Protein AF-A0AAD4TGP7-F1 (afdb_monomer_lite)

Organism: NCBI:txid357466

Radius of gyration: 28.0 Å; chains: 1; bounding box: 56×30×88 Å

Foldseek 3Di:
DDDDDDPPPPPPDCVVVVVVVVVVVVVVVVVVVVVVVVVVVVLLVLQLVLLVPDPPQDPVLSVVSSVVCVPVVVSVVLSVDDDVRNVCVSCVVVVVNVVD

Secondary structure (DSSP, 8-state):
-------------HHHHHHHHHHHHHHHHHHHHHHHHHHHHHHHHHHHHHHHTSTT--HHHHHHHHHHHTSHHHHHHHHH--THHHHHHHHHHTT-TT--

Sequence (100 aa):
SSSRSFRKTKKSTGEGMAEAIHLMESAVNNIANEKEENRNSSLEKNVVVALEEIPELDDFMFMQGLELLEDEKKAKIFIALSGDRRRHWLLSKLNFSDYY

pLDDT: mean 82.97, std 15.23, range [38.72, 96.88]

Structure (mmCIF, N/CA/C/O backbone):
data_AF-A0AAD4TGP7-F1
#
_entry.id   AF-A0AAD4TGP7-F1
#
loop_
_atom_site.group_PDB
_atom_site.id
_atom_site.type_symbol
_atom_site.label_atom_id
_atom_site.label_alt_id
_atom_site.label_comp_id
_atom_site.label_asym_id
_atom_site.label_entity_id
_atom_site.label_seq_id
_atom_site.pdbx_PDB_ins_code
_atom_site.Cartn_x
_atom_site.Cartn_y
_atom_site.Cartn_z
_atom_site.occupancy
_atom_site.B_iso_or_equiv
_atom_site.auth_seq_id
_atom_site.auth_comp_id
_atom_site.auth_asym_id
_atom_site.auth_atom_id
_atom_site.pdbx_PDB_model_num
ATOM 1 N N . SER A 1 1 ? -43.107 -18.531 69.987 1.00 38.72 1 SER A N 1
ATOM 2 C CA . SER A 1 1 ? -42.285 -18.634 68.766 1.00 38.72 1 SER A CA 1
ATOM 3 C C . SER A 1 1 ? -4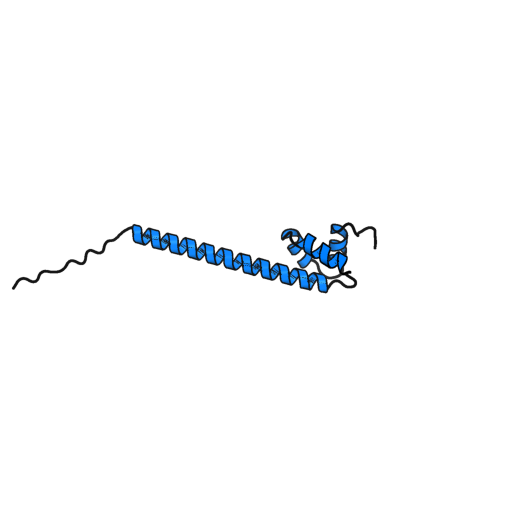2.516 -17.409 67.904 1.00 38.72 1 SER A C 1
ATOM 5 O O . SER A 1 1 ? -43.647 -17.200 67.499 1.00 38.72 1 SER A O 1
ATOM 7 N N . SER A 1 2 ? -41.508 -16.561 67.683 1.00 38.94 2 SER A N 1
ATOM 8 C CA . SER A 1 2 ? -41.635 -15.412 66.774 1.00 38.94 2 SER A CA 1
ATOM 9 C C . SER A 1 2 ? -40.450 -15.399 65.815 1.00 38.94 2 SER A C 1
ATOM 11 O O . SER A 1 2 ? -39.299 -15.211 66.209 1.00 38.94 2 SER A O 1
ATOM 13 N N . SER A 1 3 ? -40.753 -15.711 64.561 1.00 49.31 3 SER A N 1
ATOM 14 C CA . SER A 1 3 ? -39.842 -15.813 63.428 1.00 49.31 3 SER A CA 1
ATOM 15 C C . SER A 1 3 ? -39.369 -14.426 62.994 1.00 49.31 3 SER A C 1
ATOM 17 O O . SER A 1 3 ? -40.148 -13.623 62.479 1.00 49.31 3 SER A O 1
ATOM 19 N N . ARG A 1 4 ? -38.073 -14.144 63.176 1.00 49.66 4 ARG A N 1
ATOM 20 C CA . ARG A 1 4 ? -37.420 -12.949 62.626 1.00 49.66 4 ARG A CA 1
ATOM 21 C C . ARG A 1 4 ? -37.209 -13.146 61.126 1.00 49.66 4 ARG A C 1
ATOM 23 O O . ARG A 1 4 ? -36.348 -13.915 60.710 1.00 49.66 4 ARG A O 1
ATOM 30 N N . SER A 1 5 ? -37.999 -12.448 60.316 1.00 56.47 5 SER A N 1
ATOM 31 C CA . SER A 1 5 ? -37.778 -12.361 58.872 1.00 56.47 5 SER A CA 1
ATOM 32 C C . SER A 1 5 ? -36.539 -11.494 58.615 1.00 56.47 5 SER A C 1
ATOM 34 O O . SER A 1 5 ? -36.562 -10.286 58.869 1.00 56.47 5 SER A O 1
ATOM 36 N N . PHE A 1 6 ? -35.472 -12.093 58.089 1.00 55.38 6 PHE A N 1
ATOM 37 C CA . PHE A 1 6 ? -34.341 -11.361 57.529 1.00 55.38 6 PHE A CA 1
ATOM 38 C C . PHE A 1 6 ? -34.799 -10.662 56.246 1.00 55.38 6 PHE A C 1
ATOM 40 O O . PHE A 1 6 ? -34.902 -11.278 55.185 1.00 55.38 6 PHE A O 1
ATOM 47 N N . ARG A 1 7 ? -35.099 -9.362 56.334 1.00 56.34 7 ARG A N 1
ATOM 48 C CA . ARG A 1 7 ? -35.293 -8.533 55.142 1.00 56.34 7 ARG A CA 1
ATOM 49 C C . ARG A 1 7 ? -33.939 -8.408 54.446 1.00 56.34 7 ARG A C 1
ATOM 51 O O . ARG A 1 7 ? -33.076 -7.674 54.914 1.00 56.34 7 ARG A O 1
ATOM 58 N N . LYS A 1 8 ? -33.744 -9.131 53.338 1.00 56.69 8 LYS A N 1
ATOM 59 C CA . LYS A 1 8 ? -32.631 -8.868 52.419 1.00 56.69 8 LYS A CA 1
ATOM 60 C C . LYS A 1 8 ? -32.867 -7.503 51.776 1.00 56.69 8 LYS A C 1
ATOM 62 O O . LYS A 1 8 ? -33.699 -7.364 50.883 1.00 56.69 8 LYS A O 1
ATOM 67 N N . THR A 1 9 ? -32.157 -6.490 52.253 1.00 52.84 9 THR A N 1
ATOM 68 C CA . THR A 1 9 ? -32.064 -5.186 51.603 1.00 52.84 9 THR A CA 1
ATOM 69 C C . THR A 1 9 ? -31.360 -5.367 50.260 1.00 52.84 9 THR A C 1
ATOM 71 O O . THR A 1 9 ? -30.150 -5.564 50.190 1.00 52.84 9 THR A O 1
ATOM 74 N N . LYS A 1 10 ? -32.129 -5.324 49.167 1.00 61.03 10 LYS A N 1
ATOM 75 C CA . LYS A 1 10 ? -31.576 -5.094 47.830 1.00 61.03 10 LYS A CA 1
ATOM 76 C C . LYS A 1 10 ? -31.034 -3.666 47.821 1.00 61.03 10 LYS A C 1
ATOM 78 O O . LYS A 1 10 ? -31.806 -2.716 47.723 1.00 61.03 10 LYS A O 1
ATOM 83 N N . LYS A 1 11 ? -29.719 -3.516 47.990 1.00 57.22 11 LYS A N 1
ATOM 84 C CA . LYS A 1 11 ? -29.016 -2.247 47.786 1.00 57.22 11 LYS A CA 1
ATOM 85 C C . LYS A 1 11 ? -29.101 -1.934 46.286 1.00 57.22 11 LYS A C 1
ATOM 87 O O . LYS A 1 11 ? -28.321 -2.439 45.487 1.00 57.22 11 LYS A O 1
ATOM 92 N N . SER A 1 12 ? -30.147 -1.210 45.897 1.00 66.50 12 SER A N 1
ATOM 93 C CA . SER A 1 12 ? -30.350 -0.682 44.547 1.00 66.50 12 SER A CA 1
ATOM 94 C C . SER A 1 12 ? -29.385 0.485 44.356 1.00 66.50 12 SER A C 1
ATOM 96 O O . SER A 1 12 ? -29.767 1.643 44.503 1.00 66.50 12 SER A O 1
ATOM 98 N N . THR A 1 13 ? -28.108 0.186 44.152 1.00 58.44 13 THR A N 1
ATOM 99 C CA . THR A 1 13 ? -27.067 1.214 44.098 1.00 58.44 13 THR A CA 1
ATOM 100 C C . THR A 1 13 ? -26.834 1.594 42.642 1.00 58.44 13 THR A C 1
ATOM 102 O O . THR A 1 13 ? -26.410 0.747 41.860 1.00 58.44 13 THR A O 1
ATOM 105 N N . GLY A 1 14 ? -27.084 2.858 42.277 1.00 62.06 14 GLY A N 1
ATOM 106 C CA . GLY A 1 14 ? -26.728 3.416 40.960 1.00 62.06 14 GLY A CA 1
ATOM 107 C C . GLY A 1 14 ? -25.244 3.241 40.601 1.00 62.06 14 GLY A C 1
ATOM 108 O O . GLY A 1 14 ? -24.887 3.258 39.434 1.00 62.06 14 GLY A O 1
ATOM 109 N N . GLU A 1 15 ? -24.410 2.957 41.597 1.00 69.69 15 GLU A N 1
ATOM 110 C CA . GLU A 1 15 ? -23.018 2.507 41.492 1.00 69.69 15 GLU A CA 1
ATOM 111 C C . GLU A 1 15 ? -22.866 1.239 40.624 1.00 69.69 15 GLU A C 1
ATOM 113 O O . GLU A 1 15 ? -22.029 1.203 39.731 1.00 69.69 15 GLU A O 1
ATOM 118 N N . GLY A 1 16 ? -23.754 0.245 40.775 1.00 77.38 16 GLY A N 1
ATOM 119 C CA . GLY A 1 16 ? -23.745 -0.953 39.923 1.00 77.38 16 GLY A CA 1
ATOM 120 C C . GLY A 1 16 ? -24.238 -0.691 38.496 1.00 77.38 16 GLY A C 1
ATOM 121 O O . GLY A 1 16 ? -23.844 -1.388 37.565 1.00 77.38 16 GLY A O 1
ATOM 122 N N . MET A 1 17 ? -25.079 0.332 38.300 1.00 80.31 17 MET A N 1
ATOM 123 C CA . MET A 1 17 ? -25.462 0.781 36.955 1.00 80.31 17 MET A CA 1
ATOM 124 C C . MET A 1 17 ? -24.314 1.540 36.278 1.00 80.31 17 MET A C 1
ATOM 126 O O . MET A 1 17 ? -24.096 1.351 35.087 1.00 80.31 17 MET A O 1
ATOM 130 N N . ALA A 1 18 ? -23.559 2.348 37.026 1.00 85.12 18 ALA A N 1
ATOM 131 C CA . ALA A 1 18 ? -22.382 3.049 36.519 1.00 85.12 18 ALA A CA 1
ATOM 132 C C . ALA A 1 18 ? -21.265 2.071 36.114 1.00 85.12 18 ALA A C 1
ATOM 134 O O . ALA A 1 18 ? -20.696 2.214 35.035 1.00 85.12 18 ALA A O 1
ATOM 135 N N . GLU A 1 19 ? -21.012 1.029 36.914 1.00 85.06 19 GLU A N 1
ATOM 136 C CA . GLU A 1 19 ? -20.084 -0.046 36.535 1.00 85.06 19 GLU A CA 1
ATOM 137 C C . GLU A 1 19 ? -20.530 -0.771 35.261 1.00 85.06 19 GLU A C 1
ATOM 139 O O . GLU A 1 19 ? -19.717 -1.003 34.369 1.00 85.06 19 GLU A O 1
ATOM 144 N N . ALA A 1 20 ? -21.823 -1.088 35.132 1.00 87.00 20 ALA A N 1
ATOM 145 C CA . ALA A 1 20 ? -22.345 -1.721 33.924 1.00 87.00 20 ALA A CA 1
ATOM 146 C C . ALA A 1 20 ? -22.169 -0.832 32.677 1.00 87.00 20 ALA A C 1
ATOM 148 O O . ALA A 1 20 ? -21.792 -1.340 31.622 1.00 87.00 20 ALA A O 1
ATOM 149 N N . ILE A 1 21 ? -22.388 0.483 32.798 1.00 87.50 21 ILE A N 1
ATOM 150 C CA . ILE A 1 21 ? -22.166 1.446 31.708 1.00 87.50 21 ILE A CA 1
ATOM 151 C C . ILE A 1 21 ? -20.684 1.492 31.323 1.00 87.50 21 ILE A C 1
ATOM 153 O O . ILE A 1 21 ? -20.370 1.348 30.145 1.00 87.50 21 ILE A O 1
ATOM 157 N N . HIS A 1 22 ? -19.768 1.596 32.288 1.00 89.31 22 HIS A N 1
ATOM 158 C CA . HIS A 1 22 ? -18.330 1.610 32.004 1.00 89.31 22 HIS A CA 1
ATOM 159 C C . HIS A 1 22 ? -17.825 0.306 31.377 1.00 89.31 22 HIS A C 1
ATOM 161 O O . HIS A 1 22 ? -16.984 0.335 30.478 1.00 89.31 22 HIS A O 1
ATOM 167 N N . LEU A 1 23 ? -18.355 -0.846 31.797 1.00 89.44 23 LEU A N 1
ATOM 168 C CA . LEU A 1 23 ? -18.044 -2.129 31.162 1.00 89.44 23 LEU A CA 1
ATOM 169 C C . LEU A 1 23 ? -18.527 -2.169 29.708 1.00 89.44 23 LEU A C 1
ATOM 171 O O . LEU A 1 23 ? -17.813 -2.676 28.843 1.00 89.44 23 LEU A O 1
ATOM 175 N N . MET A 1 24 ? -19.705 -1.610 29.419 1.00 91.62 24 MET A N 1
ATOM 176 C CA . MET A 1 24 ? -20.203 -1.493 28.047 1.00 91.62 24 MET A CA 1
ATOM 177 C C . MET A 1 24 ? -19.360 -0.519 27.214 1.00 91.62 24 MET A C 1
ATOM 179 O O . MET A 1 24 ? -19.012 -0.856 26.087 1.00 91.62 24 MET A O 1
ATOM 183 N N . GLU A 1 25 ? -18.982 0.642 27.755 1.00 89.56 25 GLU A N 1
ATOM 184 C CA . GLU A 1 25 ? -18.072 1.594 27.095 1.00 89.56 25 GLU A CA 1
ATOM 185 C C . GLU A 1 25 ? -16.725 0.938 26.759 1.00 89.56 25 GLU A C 1
ATOM 187 O O . GLU A 1 25 ? -16.246 1.033 25.629 1.00 89.56 25 GLU A O 1
ATOM 192 N N . SER A 1 26 ? -16.140 0.210 27.714 1.00 88.12 26 SER A N 1
ATOM 193 C CA . SER A 1 26 ? -14.880 -0.510 27.519 1.00 88.12 26 SER A CA 1
ATOM 194 C C . SER A 1 26 ? -15.005 -1.610 26.461 1.00 88.12 26 SER A C 1
ATOM 196 O O . SER A 1 26 ? -14.154 -1.705 25.578 1.00 88.12 26 SER A O 1
ATOM 198 N N . ALA A 1 27 ? -16.090 -2.391 26.487 1.00 90.19 27 ALA A N 1
ATOM 199 C CA . ALA A 1 27 ? -16.345 -3.423 25.486 1.00 90.19 27 ALA A CA 1
ATOM 200 C C . ALA A 1 27 ? -16.537 -2.833 24.077 1.00 90.19 27 ALA A C 1
ATOM 202 O O . ALA A 1 27 ? -15.997 -3.370 23.111 1.00 90.19 27 ALA A O 1
ATOM 203 N N . VAL A 1 28 ? -17.263 -1.716 23.947 1.00 86.94 28 VAL A N 1
ATOM 204 C CA . VAL A 1 28 ? -17.461 -1.025 22.661 1.00 86.94 28 VAL A CA 1
ATOM 205 C C . VAL A 1 28 ? -16.139 -0.482 22.119 1.00 86.94 28 VAL A C 1
ATOM 207 O O . VAL A 1 28 ? -15.855 -0.680 20.937 1.00 86.94 28 VAL A O 1
ATOM 210 N N . ASN A 1 29 ? -15.313 0.137 22.967 1.00 87.94 29 ASN A N 1
ATOM 211 C CA . ASN A 1 29 ? -13.994 0.630 22.567 1.00 87.94 29 ASN A CA 1
ATOM 212 C C . ASN A 1 29 ? -13.075 -0.512 22.126 1.00 87.94 29 ASN A C 1
ATOM 214 O O . ASN A 1 29 ? -12.410 -0.393 21.102 1.00 87.94 29 ASN A O 1
ATOM 218 N N . ASN A 1 30 ? -13.084 -1.641 22.838 1.00 87.19 30 ASN A N 1
ATOM 219 C CA . ASN A 1 30 ? -12.277 -2.794 22.450 1.00 87.19 30 ASN A CA 1
ATOM 220 C C . ASN A 1 30 ? -12.700 -3.349 21.077 1.00 87.19 30 ASN A C 1
ATOM 222 O O . ASN A 1 30 ? -11.862 -3.550 20.207 1.00 87.19 30 ASN A O 1
ATOM 226 N N . ILE A 1 31 ? -14.009 -3.486 20.827 1.00 85.12 31 ILE A N 1
ATOM 227 C CA . ILE A 1 31 ? -14.531 -3.920 19.518 1.00 85.12 31 ILE A CA 1
ATOM 228 C C . ILE A 1 31 ? -14.163 -2.927 18.401 1.00 85.12 31 ILE A C 1
ATOM 230 O O . ILE A 1 31 ? -13.942 -3.336 17.258 1.00 85.12 31 ILE A O 1
ATOM 234 N N . ALA A 1 32 ? -14.153 -1.622 18.689 1.00 80.00 32 ALA A N 1
ATOM 235 C CA . ALA A 1 32 ? -13.768 -0.601 17.718 1.00 80.00 32 ALA A CA 1
ATOM 236 C C . ALA A 1 32 ? -12.281 -0.713 17.349 1.00 80.00 32 ALA A C 1
ATOM 238 O O . ALA A 1 32 ? -11.963 -0.764 16.160 1.00 80.00 32 ALA A O 1
ATOM 239 N N . ASN A 1 33 ? -11.410 -0.845 18.352 1.00 75.69 33 ASN A N 1
ATOM 240 C CA . ASN A 1 33 ? -9.965 -0.975 18.169 1.00 75.69 33 ASN A CA 1
ATOM 241 C C . ASN A 1 33 ? -9.600 -2.278 17.439 1.00 75.69 33 ASN A C 1
ATOM 243 O O . ASN A 1 33 ? -8.882 -2.240 16.444 1.00 75.69 33 ASN A O 1
ATOM 247 N N . GLU A 1 34 ? -10.176 -3.418 17.840 1.00 74.69 34 GLU A N 1
ATOM 248 C CA . GLU A 1 34 ? -9.963 -4.713 17.169 1.00 74.69 34 GLU A CA 1
ATOM 249 C C . GLU A 1 34 ? -10.342 -4.660 15.677 1.00 74.69 34 GLU A C 1
ATOM 251 O O . GLU A 1 34 ? -9.689 -5.261 14.818 1.00 74.69 34 GLU A O 1
ATOM 256 N N . LYS A 1 35 ? -11.407 -3.920 15.334 1.00 71.75 35 LYS A N 1
ATOM 257 C CA . LYS A 1 35 ? -11.811 -3.720 13.936 1.00 71.75 35 LYS A CA 1
ATOM 258 C C . LYS A 1 35 ? -10.844 -2.829 13.168 1.00 71.75 35 LYS A C 1
ATOM 260 O O . LYS A 1 35 ? -10.690 -3.040 11.967 1.00 71.75 35 LYS A O 1
ATOM 265 N N . GLU A 1 36 ? -10.257 -1.827 13.808 1.00 69.9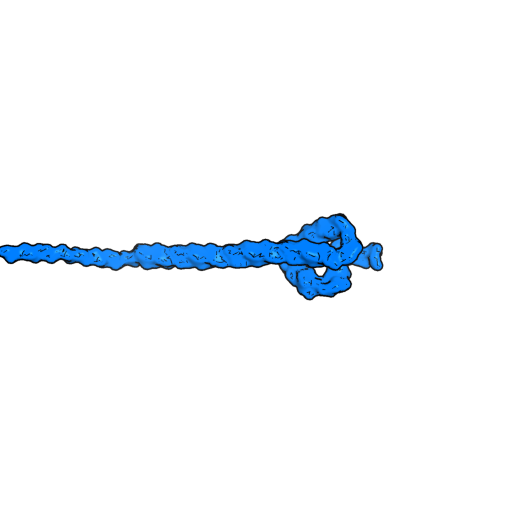4 36 GLU A N 1
ATOM 266 C CA . GLU A 1 36 ? -9.283 -0.932 13.186 1.00 69.94 36 GLU A CA 1
ATOM 267 C C . GLU A 1 36 ? -7.962 -1.659 12.913 1.00 69.94 36 GLU A C 1
ATOM 269 O O . GLU A 1 36 ? -7.502 -1.672 11.773 1.00 69.94 36 GLU A O 1
ATOM 274 N N . GLU A 1 37 ? -7.425 -2.378 13.900 1.00 69.50 37 GLU A N 1
ATOM 275 C CA . GLU A 1 37 ? -6.197 -3.170 13.753 1.00 69.50 37 GLU A CA 1
ATOM 276 C C . GLU A 1 37 ? -6.318 -4.220 12.640 1.00 69.50 37 GLU A C 1
ATOM 278 O O . GLU A 1 37 ? -5.436 -4.346 11.787 1.00 69.50 37 GLU A O 1
ATOM 283 N N . ASN A 1 38 ? -7.445 -4.938 12.582 1.00 72.56 38 ASN A N 1
ATOM 284 C CA . ASN A 1 38 ? -7.678 -5.934 11.537 1.00 72.56 38 ASN A CA 1
ATOM 285 C C . ASN A 1 38 ? -7.784 -5.295 10.136 1.00 72.56 38 ASN A C 1
ATOM 287 O O . ASN A 1 38 ? -7.274 -5.838 9.154 1.00 72.56 38 ASN A O 1
ATOM 291 N N . ARG A 1 39 ? -8.404 -4.111 10.026 1.00 72.31 39 ARG A N 1
ATOM 292 C CA . ARG A 1 39 ? -8.480 -3.367 8.755 1.00 72.31 39 ARG A CA 1
ATOM 293 C C . ARG A 1 39 ? -7.105 -2.905 8.289 1.00 72.31 39 ARG A C 1
ATOM 295 O O . ARG A 1 39 ? -6.799 -3.078 7.111 1.00 72.31 39 ARG A O 1
ATOM 302 N N . ASN A 1 40 ? -6.292 -2.377 9.198 1.00 73.56 40 ASN A N 1
ATOM 303 C CA . ASN A 1 40 ? -4.950 -1.892 8.887 1.00 73.56 40 ASN A CA 1
ATOM 304 C C . ASN A 1 40 ? -4.044 -3.054 8.458 1.00 73.56 40 ASN A C 1
ATOM 306 O O . ASN A 1 40 ? -3.458 -3.000 7.379 1.00 73.56 40 ASN A O 1
ATOM 310 N N . SER A 1 41 ? -4.059 -4.171 9.196 1.00 78.19 41 SER A N 1
ATOM 311 C CA . SER A 1 41 ? -3.309 -5.379 8.818 1.00 78.19 41 SER A CA 1
ATOM 312 C C . SER A 1 41 ? -3.743 -5.945 7.461 1.00 78.19 41 SER A C 1
ATOM 314 O O . SER A 1 41 ? -2.917 -6.427 6.682 1.00 78.19 41 SER A O 1
ATOM 316 N N . SER A 1 42 ? -5.043 -5.895 7.144 1.00 86.88 42 SER A N 1
ATOM 317 C CA . SER A 1 42 ? -5.526 -6.310 5.826 1.00 86.88 42 SER A CA 1
ATOM 318 C C . SER A 1 42 ? -5.059 -5.366 4.719 1.00 86.88 42 SER A C 1
ATOM 320 O O . SER A 1 42 ? -4.770 -5.840 3.622 1.00 86.88 42 SER A O 1
ATOM 322 N N . LEU A 1 43 ? -5.005 -4.057 4.974 1.00 88.81 43 LEU A N 1
ATOM 323 C CA . LEU A 1 43 ? -4.566 -3.070 3.990 1.00 88.81 43 LEU A CA 1
ATOM 324 C C . LEU A 1 43 ? -3.077 -3.228 3.670 1.00 88.81 43 LEU A C 1
ATOM 326 O O . LEU A 1 43 ? -2.729 -3.283 2.495 1.00 88.81 43 LEU A O 1
ATOM 330 N N . GLU A 1 44 ? -2.230 -3.376 4.688 1.00 90.75 44 GLU A N 1
ATOM 331 C CA . GLU A 1 44 ? -0.784 -3.588 4.530 1.00 90.75 44 GLU A CA 1
ATOM 332 C C . GLU A 1 44 ? -0.485 -4.819 3.666 1.00 90.75 44 GLU A C 1
ATOM 334 O O . GLU A 1 44 ? 0.258 -4.739 2.689 1.00 90.75 44 GLU A O 1
ATOM 339 N N . LYS A 1 45 ? -1.135 -5.953 3.960 1.00 93.00 45 LYS A N 1
ATOM 340 C CA . LYS A 1 45 ? -0.985 -7.184 3.165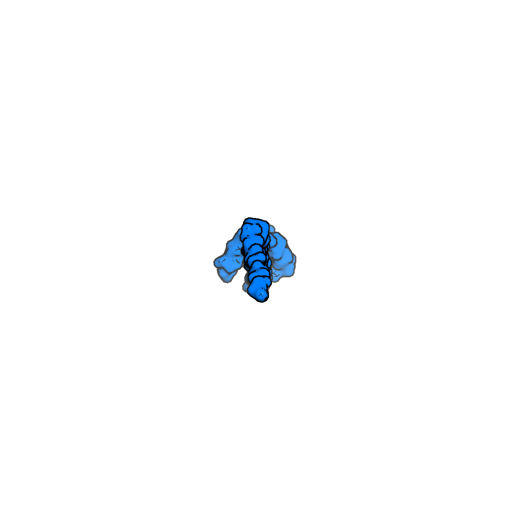 1.00 93.00 45 LYS A CA 1
ATOM 341 C C . LYS A 1 45 ? -1.425 -6.987 1.718 1.00 93.00 45 LYS A C 1
ATOM 343 O O . LYS A 1 45 ? -0.743 -7.438 0.804 1.00 93.00 45 LYS A O 1
ATOM 348 N N . ASN A 1 46 ? -2.549 -6.301 1.509 1.00 94.62 46 ASN A N 1
ATOM 349 C CA . ASN A 1 46 ? -3.045 -6.018 0.166 1.00 94.62 46 ASN A CA 1
ATOM 350 C C . ASN A 1 46 ? -2.078 -5.118 -0.614 1.00 94.62 46 ASN A C 1
ATOM 352 O O . ASN A 1 46 ? -1.922 -5.312 -1.815 1.00 94.62 46 ASN A O 1
ATOM 356 N N . VAL A 1 47 ? -1.428 -4.153 0.048 1.00 95.75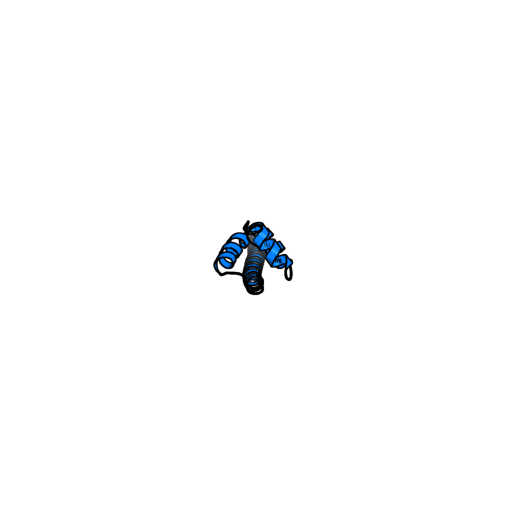 47 VAL A N 1
ATOM 357 C CA . VAL A 1 47 ? -0.432 -3.264 -0.574 1.00 95.75 47 VAL A CA 1
ATOM 358 C C . VAL A 1 47 ? 0.770 -4.053 -1.067 1.00 95.75 47 VAL A C 1
ATOM 360 O O . VAL A 1 47 ? 1.152 -3.883 -2.224 1.00 95.75 47 VAL A O 1
ATOM 363 N N . VAL A 1 48 ? 1.315 -4.940 -0.233 1.00 95.44 48 VAL A N 1
ATOM 364 C CA . VAL A 1 48 ? 2.455 -5.790 -0.608 1.00 95.44 48 VAL A CA 1
ATOM 365 C C . VAL A 1 48 ? 2.110 -6.632 -1.834 1.00 95.44 48 VAL A C 1
ATOM 367 O O . VAL A 1 48 ? 2.801 -6.542 -2.845 1.00 95.44 48 VAL A O 1
ATOM 370 N N . VAL A 1 49 ? 0.984 -7.352 -1.798 1.00 95.69 49 VAL A N 1
ATOM 371 C CA . VAL A 1 49 ? 0.526 -8.172 -2.933 1.00 95.69 49 VAL A CA 1
ATOM 372 C C . VAL A 1 49 ? 0.343 -7.321 -4.193 1.00 95.69 49 VAL A C 1
ATOM 374 O O . VAL A 1 49 ? 0.784 -7.691 -5.276 1.00 95.69 49 VAL A O 1
ATOM 377 N N . ALA A 1 50 ? -0.275 -6.146 -4.068 1.00 95.56 50 ALA A N 1
ATOM 378 C CA . ALA A 1 50 ? -0.535 -5.282 -5.211 1.00 95.56 50 ALA A CA 1
ATOM 379 C C . ALA A 1 50 ? 0.739 -4.680 -5.831 1.00 95.56 50 ALA A C 1
ATOM 381 O O . ALA A 1 50 ? 0.725 -4.389 -7.031 1.00 95.56 50 ALA A O 1
ATOM 382 N N . LEU A 1 51 ? 1.800 -4.473 -5.043 1.00 95.19 51 LEU A N 1
ATOM 383 C CA . LEU A 1 51 ? 3.121 -4.067 -5.531 1.00 95.19 51 LEU A CA 1
ATOM 384 C C . LEU A 1 51 ? 3.845 -5.230 -6.218 1.00 95.19 51 LEU A C 1
ATOM 386 O O . LEU A 1 51 ? 4.383 -5.029 -7.301 1.00 95.19 51 LEU A O 1
ATOM 390 N N . GLU A 1 52 ? 3.805 -6.435 -5.639 1.00 94.69 52 GLU A N 1
ATOM 391 C CA . GLU A 1 52 ? 4.395 -7.653 -6.225 1.00 94.69 52 GLU A CA 1
ATOM 392 C C . GLU A 1 52 ? 3.765 -8.025 -7.579 1.00 94.69 52 GLU A C 1
ATOM 394 O O . GLU A 1 52 ? 4.422 -8.598 -8.444 1.00 94.69 52 GLU A O 1
ATOM 399 N N . GLU A 1 53 ? 2.497 -7.667 -7.796 1.00 94.88 53 GLU A N 1
ATOM 400 C CA . GLU A 1 53 ? 1.802 -7.849 -9.076 1.00 94.88 53 GLU A CA 1
ATOM 401 C C . GLU A 1 53 ? 2.268 -6.886 -10.186 1.00 94.88 53 GLU A C 1
ATOM 403 O O . GLU A 1 53 ? 1.899 -7.082 -11.347 1.00 94.88 53 GLU A O 1
ATOM 408 N N . ILE A 1 54 ? 3.026 -5.826 -9.870 1.00 92.88 54 ILE A N 1
ATOM 409 C CA . ILE A 1 54 ? 3.506 -4.880 -10.883 1.00 92.88 54 ILE A CA 1
ATOM 410 C C . ILE A 1 54 ? 4.700 -5.500 -11.622 1.00 92.88 54 ILE A C 1
ATOM 412 O O . ILE A 1 54 ? 5.751 -5.714 -11.016 1.00 92.88 54 ILE A O 1
ATOM 416 N N . PRO A 1 55 ? 4.593 -5.745 -12.940 1.00 88.88 55 PRO A N 1
ATOM 417 C CA . PRO A 1 55 ? 5.711 -6.274 -13.704 1.00 88.88 55 PRO A CA 1
ATOM 418 C C . PRO A 1 55 ? 6.845 -5.247 -13.780 1.00 88.88 55 PRO A C 1
ATOM 420 O O . PRO A 1 55 ? 6.596 -4.046 -13.912 1.00 88.88 55 PRO A O 1
ATOM 423 N N . GLU A 1 56 ? 8.085 -5.742 -13.737 1.00 87.44 56 GLU A N 1
ATOM 424 C CA . GLU A 1 56 ? 9.310 -4.936 -13.873 1.00 87.44 56 GLU A CA 1
ATOM 425 C C . GLU A 1 56 ? 9.453 -3.832 -12.810 1.00 87.44 56 GLU A C 1
ATOM 427 O O . GLU A 1 56 ? 10.116 -2.822 -13.038 1.00 87.44 56 GLU A O 1
ATOM 432 N N . LEU A 1 57 ? 8.827 -4.007 -11.642 1.00 91.12 57 LEU A N 1
ATOM 433 C CA . LEU A 1 57 ? 9.058 -3.130 -10.503 1.00 91.12 57 LEU A CA 1
ATOM 434 C C . LEU A 1 57 ? 10.410 -3.479 -9.872 1.00 91.12 57 LEU A C 1
ATOM 436 O O . LEU A 1 57 ? 10.597 -4.592 -9.385 1.00 91.12 57 LEU A O 1
ATOM 440 N N . ASP A 1 58 ? 11.358 -2.544 -9.905 1.00 91.75 58 ASP A N 1
ATOM 441 C CA . ASP A 1 58 ? 12.654 -2.738 -9.259 1.00 91.75 58 ASP A CA 1
ATOM 442 C C . ASP A 1 58 ? 12.545 -2.654 -7.724 1.00 91.75 58 ASP A C 1
ATOM 444 O O . ASP A 1 58 ? 11.649 -2.002 -7.181 1.00 91.75 58 ASP A O 1
ATOM 448 N N . ASP A 1 59 ? 13.470 -3.307 -7.013 1.00 93.19 59 ASP A N 1
ATOM 449 C CA . ASP A 1 59 ? 13.463 -3.368 -5.544 1.00 93.19 59 ASP A CA 1
ATOM 450 C C . ASP A 1 59 ? 13.498 -1.971 -4.898 1.00 93.19 59 ASP A C 1
ATOM 452 O O . ASP A 1 59 ? 12.939 -1.754 -3.824 1.00 93.19 59 ASP A O 1
ATOM 456 N N . PHE A 1 60 ? 14.131 -0.991 -5.547 1.00 91.62 60 PHE A N 1
ATOM 457 C CA . PHE A 1 60 ? 14.213 0.371 -5.027 1.00 91.62 60 PHE A CA 1
ATOM 458 C C . PHE A 1 60 ? 12.865 1.099 -5.132 1.00 91.62 60 PHE A C 1
ATOM 460 O O . PHE A 1 60 ? 12.434 1.750 -4.178 1.00 91.62 60 PHE A O 1
ATOM 467 N N . MET A 1 61 ? 12.162 0.950 -6.252 1.00 92.12 61 MET A N 1
ATOM 468 C CA . MET A 1 61 ? 10.798 1.428 -6.451 1.00 92.12 61 MET A CA 1
ATOM 469 C C . MET A 1 61 ? 9.807 0.693 -5.559 1.00 92.12 61 MET A C 1
ATOM 471 O O . MET A 1 61 ? 8.864 1.318 -5.079 1.00 92.12 61 MET A O 1
ATOM 475 N N . PHE A 1 62 ? 10.018 -0.599 -5.303 1.00 94.69 62 PHE A N 1
ATOM 476 C CA . PHE A 1 62 ? 9.214 -1.360 -4.353 1.00 94.69 62 PHE A CA 1
ATOM 477 C C . PHE A 1 62 ? 9.315 -0.755 -2.948 1.00 94.69 62 PHE A C 1
ATOM 479 O O . PHE A 1 62 ? 8.293 -0.427 -2.346 1.00 94.69 62 PHE A O 1
ATOM 486 N N . MET A 1 63 ? 10.536 -0.507 -2.460 1.00 95.94 63 MET A N 1
ATOM 487 C CA . MET A 1 63 ? 10.757 0.086 -1.135 1.00 95.94 63 MET A CA 1
ATOM 488 C C . MET A 1 63 ? 10.211 1.516 -1.038 1.00 95.94 63 MET A C 1
ATOM 490 O O . MET A 1 63 ? 9.521 1.842 -0.074 1.00 95.94 63 MET A O 1
ATOM 494 N N . GLN A 1 64 ? 10.433 2.356 -2.055 1.00 95.00 64 GLN A N 1
ATOM 495 C CA . GLN A 1 64 ? 9.836 3.697 -2.093 1.00 95.00 64 GLN A CA 1
ATOM 496 C C . GLN A 1 64 ? 8.307 3.667 -2.211 1.00 95.00 64 GLN A C 1
ATOM 498 O O . GLN A 1 64 ? 7.615 4.538 -1.685 1.00 95.00 64 GLN A O 1
ATOM 503 N N . GLY A 1 65 ? 7.761 2.666 -2.903 1.00 95.56 65 GLY A N 1
ATOM 504 C CA . GLY A 1 65 ? 6.329 2.432 -2.988 1.00 95.56 65 GLY A CA 1
ATOM 505 C C . GLY A 1 65 ? 5.728 2.087 -1.632 1.00 95.56 65 GLY A C 1
ATOM 506 O O . GLY A 1 65 ? 4.685 2.635 -1.290 1.00 95.56 65 GLY A O 1
ATOM 507 N N . LEU A 1 66 ? 6.393 1.249 -0.835 1.00 96.06 66 LEU A N 1
ATOM 508 C CA . LEU A 1 66 ? 5.955 0.950 0.529 1.00 96.06 66 LEU A CA 1
ATOM 509 C C . LEU A 1 66 ? 5.911 2.212 1.399 1.00 96.06 66 LEU A C 1
ATOM 511 O O . LEU A 1 66 ? 4.867 2.484 1.986 1.00 96.06 66 LEU A O 1
ATOM 515 N N . GLU A 1 67 ? 6.974 3.022 1.401 1.00 95.50 67 GLU A N 1
ATOM 516 C CA . GLU A 1 67 ? 7.019 4.290 2.152 1.00 95.50 67 GLU A CA 1
ATOM 517 C C . GLU A 1 67 ? 5.910 5.260 1.700 1.00 95.50 67 GLU A C 1
ATOM 519 O O . GLU A 1 67 ? 5.211 5.869 2.510 1.00 95.50 67 GLU A O 1
ATOM 524 N N . LEU A 1 68 ? 5.670 5.366 0.387 1.00 95.81 68 LEU A N 1
ATOM 525 C CA . LEU A 1 68 ? 4.589 6.188 -0.159 1.00 95.81 68 LEU A CA 1
ATOM 526 C C . LEU A 1 68 ? 3.200 5.733 0.323 1.00 95.81 68 LEU A C 1
ATOM 528 O O . LEU A 1 68 ? 2.306 6.573 0.490 1.00 95.81 68 LEU A O 1
ATOM 532 N N . LEU A 1 69 ? 3.001 4.423 0.466 1.00 96.62 69 LEU A N 1
ATOM 533 C CA . LEU A 1 69 ? 1.715 3.789 0.758 1.00 96.62 69 LEU A CA 1
ATOM 534 C C . LEU A 1 69 ? 1.461 3.591 2.261 1.00 96.62 69 LEU A C 1
ATOM 536 O O . LEU A 1 69 ? 0.398 3.091 2.617 1.00 96.62 69 LEU A O 1
ATOM 540 N N . GLU A 1 70 ? 2.349 4.066 3.140 1.00 93.00 70 GLU A N 1
ATOM 541 C CA . GLU A 1 70 ? 2.035 4.256 4.567 1.00 93.00 70 GLU A CA 1
ATOM 542 C C . GLU A 1 70 ? 0.871 5.247 4.764 1.00 93.00 70 GLU A C 1
ATOM 544 O O . GLU A 1 70 ? 0.098 5.159 5.720 1.00 93.00 70 GLU A O 1
ATOM 549 N N . ASP A 1 71 ? 0.690 6.179 3.821 1.00 94.00 71 ASP A N 1
ATOM 550 C CA . ASP A 1 71 ? -0.501 7.022 3.750 1.00 94.00 71 ASP A CA 1
ATOM 551 C C . ASP A 1 71 ? -1.718 6.174 3.342 1.00 94.00 71 ASP A C 1
ATOM 553 O O . ASP A 1 71 ? -1.884 5.780 2.183 1.00 94.00 71 ASP A O 1
ATOM 557 N N . GLU A 1 72 ? -2.619 5.941 4.299 1.00 92.75 72 GLU A N 1
ATOM 558 C CA . GLU A 1 72 ? -3.811 5.104 4.129 1.00 92.75 72 GLU A CA 1
ATOM 559 C C . GLU A 1 72 ? -4.683 5.532 2.931 1.00 92.75 72 GLU A C 1
ATOM 561 O O . GLU A 1 72 ? -5.275 4.699 2.234 1.00 92.75 72 GLU A O 1
ATOM 566 N N . LYS A 1 73 ? -4.769 6.837 2.643 1.00 94.94 73 LYS A N 1
ATOM 567 C CA . LYS A 1 73 ? -5.551 7.344 1.508 1.00 94.94 73 LYS A CA 1
ATOM 568 C C . LYS A 1 73 ? -4.878 6.975 0.191 1.00 94.94 73 LYS A C 1
ATOM 570 O O . LYS A 1 73 ? -5.567 6.588 -0.756 1.00 94.94 73 LYS A O 1
ATOM 575 N N . LYS A 1 74 ? -3.551 7.079 0.120 1.00 96.00 74 LYS A N 1
ATOM 576 C CA . LYS A 1 74 ? -2.766 6.649 -1.044 1.00 96.00 74 LYS A CA 1
ATOM 577 C C . LYS A 1 74 ? -2.835 5.137 -1.236 1.00 96.00 74 LYS A C 1
ATOM 579 O O . LYS A 1 74 ? -3.101 4.717 -2.359 1.00 96.00 74 LYS A O 1
ATOM 584 N N . ALA A 1 75 ? -2.720 4.349 -0.167 1.00 96.19 75 ALA A N 1
ATOM 585 C CA . ALA A 1 75 ? -2.912 2.898 -0.195 1.00 96.19 75 ALA A CA 1
ATOM 586 C C . ALA A 1 75 ? -4.276 2.509 -0.769 1.00 96.19 75 ALA A C 1
ATOM 588 O O . ALA A 1 75 ? -4.354 1.747 -1.729 1.00 96.19 75 ALA A O 1
ATOM 589 N N . LYS A 1 76 ? -5.365 3.096 -0.258 1.00 94.94 76 LYS A N 1
ATOM 590 C CA . LYS A 1 76 ? -6.723 2.823 -0.760 1.00 94.94 76 LYS A CA 1
ATOM 591 C C . LYS A 1 76 ? -6.877 3.145 -2.246 1.00 94.94 76 LYS A C 1
ATOM 593 O O . LYS A 1 76 ? -7.484 2.364 -2.975 1.00 94.94 76 LYS A O 1
ATOM 598 N N . ILE A 1 77 ? -6.330 4.275 -2.703 1.00 96.81 77 ILE A N 1
ATOM 599 C C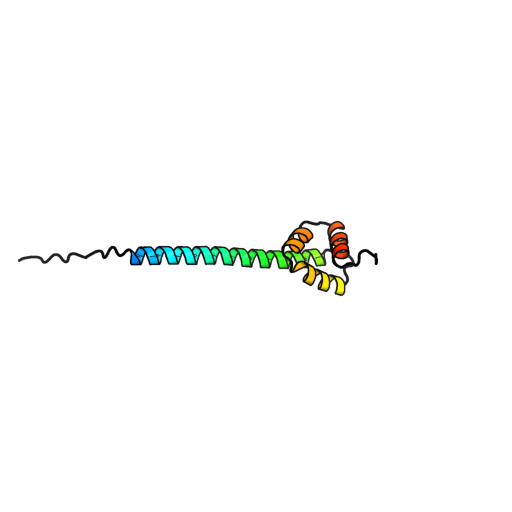A . ILE A 1 77 ? -6.349 4.639 -4.127 1.00 96.81 77 ILE A CA 1
ATOM 600 C C . ILE A 1 77 ? -5.540 3.625 -4.939 1.00 96.81 77 ILE A C 1
ATOM 602 O O . ILE A 1 77 ? -6.040 3.128 -5.940 1.00 96.81 77 ILE A O 1
ATOM 606 N N . PHE A 1 78 ? -4.326 3.296 -4.501 1.00 96.88 78 PHE A N 1
ATOM 607 C CA . PHE A 1 78 ? -3.435 2.359 -5.178 1.00 96.88 78 PHE A CA 1
ATOM 608 C C . PHE A 1 78 ? -4.056 0.965 -5.338 1.00 96.88 78 PHE A C 1
ATOM 610 O O . PHE A 1 78 ? -4.063 0.427 -6.443 1.00 96.88 78 PHE A O 1
ATOM 617 N N . ILE A 1 79 ? -4.654 0.420 -4.274 1.00 95.31 79 ILE A N 1
ATOM 618 C CA . ILE A 1 79 ? -5.351 -0.875 -4.299 1.00 95.31 79 ILE A CA 1
ATOM 619 C C . ILE A 1 79 ? -6.558 -0.861 -5.238 1.00 95.31 79 ILE A C 1
ATOM 621 O O . ILE A 1 79 ? -6.823 -1.849 -5.918 1.00 95.31 79 ILE A O 1
ATOM 625 N N . ALA A 1 80 ? -7.287 0.256 -5.305 1.00 95.88 80 ALA A N 1
ATOM 626 C CA . ALA A 1 80 ? -8.420 0.394 -6.216 1.00 95.88 80 ALA A CA 1
ATOM 627 C C . ALA A 1 80 ? -7.998 0.443 -7.698 1.00 95.88 80 ALA A C 1
ATOM 629 O O . ALA A 1 80 ? -8.832 0.230 -8.580 1.00 95.88 80 ALA A O 1
ATOM 630 N N . LEU A 1 81 ? -6.725 0.728 -7.989 1.00 95.50 81 LEU A N 1
ATOM 631 C CA . LEU A 1 81 ? -6.185 0.696 -9.343 1.00 95.50 81 LEU A CA 1
ATOM 632 C C . LEU A 1 81 ? -5.790 -0.732 -9.738 1.00 95.50 81 LEU A C 1
ATOM 634 O O . LEU A 1 81 ? -5.204 -1.495 -8.968 1.00 95.50 81 LEU A O 1
ATOM 638 N N . SER A 1 82 ? -6.064 -1.075 -10.994 1.00 90.56 82 SER A N 1
ATOM 639 C CA . SER A 1 82 ? -5.776 -2.385 -11.579 1.00 90.56 82 SER A CA 1
ATOM 640 C C . SER A 1 82 ? -4.938 -2.263 -12.852 1.00 90.56 82 SER A C 1
ATOM 642 O O . SER A 1 82 ? -5.068 -1.283 -13.596 1.00 90.56 82 SER A O 1
ATOM 644 N N . GLY A 1 83 ? -4.129 -3.289 -13.125 1.00 88.06 83 GLY A N 1
ATOM 645 C CA . GLY A 1 83 ? -3.283 -3.370 -14.317 1.00 88.06 83 GLY A CA 1
ATOM 646 C C . GLY A 1 83 ? -2.312 -2.194 -14.425 1.00 88.06 83 GLY A C 1
ATOM 647 O O . GLY A 1 83 ? -1.841 -1.661 -13.419 1.00 88.06 83 GLY A O 1
ATOM 648 N N . ASP A 1 84 ? -2.076 -1.728 -15.650 1.00 90.62 84 ASP A N 1
ATOM 649 C CA . ASP A 1 84 ? 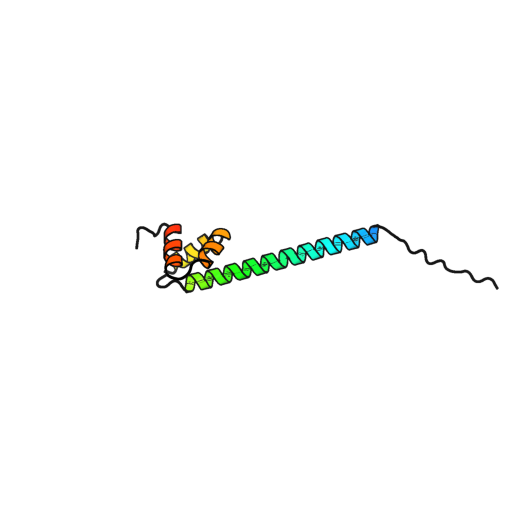-1.065 -0.702 -15.934 1.00 90.62 84 ASP A CA 1
ATOM 650 C C . ASP A 1 84 ? -1.311 0.621 -15.206 1.00 90.62 84 ASP A C 1
ATOM 652 O O . ASP A 1 84 ? -0.367 1.363 -14.929 1.00 90.62 84 ASP A O 1
ATOM 656 N N . ARG A 1 85 ? -2.565 0.933 -14.848 1.00 93.62 85 ARG A N 1
ATOM 657 C CA . ARG A 1 85 ? -2.891 2.162 -14.106 1.00 93.62 85 ARG A CA 1
ATOM 658 C C . ARG A 1 85 ? -2.192 2.208 -12.753 1.00 93.62 85 ARG A C 1
ATOM 660 O O . ARG A 1 85 ? -1.835 3.296 -12.309 1.00 93.62 85 ARG A O 1
ATOM 667 N N . ARG A 1 86 ? -1.985 1.051 -12.119 1.00 94.38 86 ARG A N 1
ATOM 668 C CA . ARG A 1 86 ? -1.312 0.944 -10.823 1.00 94.38 86 ARG A CA 1
ATOM 669 C C . ARG A 1 86 ? 0.153 1.371 -10.938 1.00 94.38 86 ARG A C 1
ATOM 671 O O . ARG A 1 86 ? 0.592 2.244 -10.192 1.00 94.38 86 ARG A O 1
ATOM 678 N N . ARG A 1 87 ? 0.860 0.848 -11.946 1.00 92.69 87 ARG A N 1
ATOM 679 C CA . ARG A 1 87 ? 2.250 1.215 -12.262 1.00 92.69 87 ARG A CA 1
ATOM 680 C C . ARG A 1 87 ? 2.383 2.694 -12.618 1.00 92.69 87 ARG A C 1
ATOM 682 O O . ARG A 1 87 ? 3.167 3.399 -11.995 1.00 92.69 87 ARG A O 1
ATOM 689 N N . HIS A 1 88 ? 1.577 3.190 -13.558 1.00 93.19 88 HIS A N 1
ATOM 690 C CA . HIS A 1 88 ? 1.623 4.601 -13.965 1.00 93.19 88 HIS A CA 1
ATOM 691 C C . HIS A 1 88 ? 1.364 5.545 -12.793 1.00 93.19 88 HIS A C 1
ATOM 693 O O . HIS A 1 88 ? 2.038 6.561 -12.642 1.00 93.19 88 HIS A O 1
ATOM 699 N N . TRP A 1 89 ? 0.392 5.208 -11.945 1.00 95.75 89 TRP A N 1
ATOM 700 C CA . TRP A 1 89 ? 0.104 6.010 -10.771 1.00 95.75 89 TRP A CA 1
ATOM 701 C C . TRP A 1 89 ? 1.288 6.012 -9.806 1.00 95.75 89 TRP A C 1
ATOM 703 O O . TRP A 1 89 ? 1.698 7.092 -9.390 1.00 95.75 89 TRP A O 1
ATOM 713 N N . LEU A 1 90 ? 1.883 4.853 -9.510 1.00 94.88 90 LEU A N 1
ATOM 714 C CA . LEU A 1 90 ? 3.039 4.753 -8.617 1.00 94.88 90 LEU A CA 1
ATOM 715 C C . LEU A 1 90 ? 4.210 5.609 -9.118 1.00 94.88 90 LEU A C 1
ATOM 717 O O . LEU A 1 90 ? 4.688 6.481 -8.395 1.00 94.88 90 LEU A O 1
ATOM 721 N N . LEU A 1 91 ? 4.590 5.453 -10.389 1.00 92.19 91 LEU A N 1
ATOM 722 C CA . LEU A 1 91 ? 5.668 6.230 -11.010 1.00 92.19 91 LEU A CA 1
ATOM 723 C C . LEU A 1 91 ? 5.371 7.738 -11.012 1.00 92.19 91 LEU A C 1
ATOM 725 O O . LEU A 1 91 ? 6.270 8.543 -10.769 1.00 92.19 91 LEU A O 1
ATOM 729 N N . SER A 1 92 ? 4.103 8.129 -11.196 1.00 93.12 92 SER A N 1
ATOM 730 C CA . SER A 1 92 ? 3.686 9.536 -11.121 1.00 93.12 92 SER A CA 1
ATOM 731 C C . SER A 1 92 ? 3.861 10.140 -9.724 1.00 93.12 92 SER A C 1
ATOM 733 O O . SER A 1 92 ? 4.034 11.349 -9.595 1.00 93.12 92 SER A O 1
ATOM 735 N N . LYS A 1 93 ? 3.785 9.320 -8.667 1.00 93.81 93 LYS A N 1
ATOM 736 C CA . LYS A 1 93 ? 3.929 9.764 -7.271 1.00 93.81 93 LYS A CA 1
ATOM 737 C C . LYS A 1 93 ? 5.361 9.743 -6.776 1.00 93.81 93 LYS A C 1
ATOM 739 O O . LYS A 1 93 ? 5.709 10.577 -5.949 1.00 93.81 93 LYS A O 1
ATOM 744 N N . LEU A 1 94 ? 6.169 8.834 -7.301 1.00 90.44 94 LEU A N 1
ATOM 745 C CA . LEU A 1 94 ? 7.593 8.746 -7.002 1.00 90.44 94 LEU A CA 1
ATOM 746 C C . LEU A 1 94 ? 8.444 9.708 -7.852 1.00 90.44 94 LEU A C 1
ATOM 748 O O . LEU A 1 94 ? 9.663 9.708 -7.740 1.00 90.44 94 LEU A O 1
ATOM 752 N N . ASN A 1 95 ? 7.815 10.536 -8.696 1.00 82.62 95 ASN A N 1
ATOM 753 C CA . ASN A 1 95 ? 8.480 11.427 -9.656 1.00 82.62 95 ASN A CA 1
ATOM 754 C C . ASN A 1 95 ? 9.389 10.687 -10.659 1.00 82.62 95 ASN A C 1
ATOM 756 O O . ASN A 1 95 ? 10.313 11.272 -11.216 1.00 82.62 95 ASN A O 1
ATOM 760 N N . PHE A 1 96 ? 9.098 9.414 -10.939 1.00 71.12 96 PHE A N 1
ATOM 761 C CA . PHE A 1 96 ? 9.761 8.627 -11.987 1.00 71.12 96 PHE A CA 1
ATOM 762 C C . PHE A 1 96 ? 9.084 8.760 -13.356 1.00 71.12 96 PHE A C 1
ATOM 764 O O . PHE A 1 96 ? 9.473 8.084 -14.302 1.00 71.12 96 PHE A O 1
ATOM 771 N N . SER A 1 97 ? 8.080 9.637 -13.472 1.00 60.72 97 SER A N 1
ATOM 772 C CA . SER A 1 97 ? 7.310 9.846 -14.705 1.00 60.72 97 SER A CA 1
ATOM 773 C C . SER A 1 97 ? 8.144 10.325 -15.897 1.00 60.72 97 SER A C 1
ATOM 775 O O . SER A 1 97 ? 7.664 10.210 -17.017 1.00 60.72 97 SER A O 1
ATOM 777 N N . ASP A 1 98 ? 9.344 10.866 -15.670 1.00 57.09 98 ASP A N 1
ATOM 778 C CA . ASP A 1 98 ? 10.222 11.369 -16.737 1.00 57.09 98 ASP A CA 1
ATOM 779 C C . ASP A 1 98 ? 11.287 10.343 -17.180 1.00 57.09 98 ASP A C 1
ATOM 781 O O . ASP A 1 98 ? 12.067 10.621 -18.090 1.00 57.09 98 ASP A O 1
ATOM 785 N N . TYR A 1 99 ? 11.347 9.168 -16.538 1.00 56.28 99 TYR A N 1
ATOM 786 C CA . TYR A 1 99 ? 12.393 8.158 -16.765 1.00 56.28 99 TYR A CA 1
ATOM 787 C C . TYR A 1 99 ? 11.945 6.947 -17.603 1.00 56.28 99 TYR A C 1
ATOM 789 O O . TYR A 1 99 ? 12.791 6.118 -17.940 1.00 56.28 99 TYR A O 1
ATOM 797 N N . TYR A 1 100 ? 10.659 6.848 -17.957 1.00 52.44 100 TYR A N 1
ATOM 798 C CA . TYR A 1 100 ? 10.053 5.740 -18.711 1.00 52.44 100 TYR A CA 1
ATOM 799 C C . TYR A 1 100 ? 8.897 6.227 -19.587 1.00 52.44 100 TYR A C 1
ATOM 801 O O . TYR A 1 100 ? 8.593 5.528 -20.579 1.00 52.44 100 TYR A O 1
#